Protein AF-W6K4Q7-F1 (afdb_monomer_lite)

InterPro domains:
  IPR003705 Cobalt transport protein CbiN [PF02553] (8-72)
  IPR003705 Cobalt transport protein CbiN [PTHR38662] (1-93)

pLDDT: mean 77.04, std 12.9, range [55.62, 97.56]

Structure (mmCIF, N/CA/C/O backbone):
data_AF-W6K4Q7-F1
#
_entry.id   AF-W6K4Q7-F1
#
loop_
_atom_site.group_PDB
_atom_site.id
_atom_site.type_symbol
_atom_site.label_atom_id
_atom_site.label_alt_id
_atom_site.label_comp_id
_atom_site.label_asym_id
_atom_site.label_entity_id
_atom_site.label_seq_id
_atom_site.pdbx_PDB_ins_code
_atom_site.Cartn_x
_atom_site.Cartn_y
_atom_site.Cartn_z
_atom_site.occupancy
_atom_site.B_iso_or_equiv
_atom_site.auth_seq_id
_atom_site.auth_comp_id
_atom_site.auth_asym_id
_atom_site.auth_atom_id
_atom_site.pdbx_PDB_model_num
ATOM 1 N N . MET A 1 1 ? -5.325 -7.207 26.487 1.00 58.41 1 MET A N 1
ATOM 2 C CA . MET A 1 1 ? -5.804 -7.531 25.120 1.00 58.41 1 MET A CA 1
ATOM 3 C C . MET A 1 1 ? -5.452 -6.455 24.090 1.00 58.41 1 MET A C 1
ATOM 5 O O . MET A 1 1 ? -4.621 -6.735 23.248 1.00 58.41 1 MET A O 1
ATOM 9 N N . ARG A 1 2 ? -5.967 -5.212 24.167 1.00 67.06 2 ARG A N 1
ATOM 10 C CA . ARG A 1 2 ? -5.698 -4.168 23.142 1.00 67.06 2 ARG A CA 1
ATOM 11 C C . ARG A 1 2 ? -4.218 -3.831 22.933 1.00 67.06 2 ARG A C 1
ATOM 13 O O . ARG A 1 2 ? -3.791 -3.746 21.794 1.00 67.06 2 ARG A O 1
ATOM 20 N N . ARG A 1 3 ? -3.448 -3.697 24.020 1.00 78.12 3 ARG A N 1
ATOM 21 C CA . ARG A 1 3 ? -1.999 -3.446 23.952 1.00 78.12 3 ARG A CA 1
ATOM 22 C C . ARG A 1 3 ? -1.259 -4.609 23.281 1.00 78.12 3 ARG A C 1
ATOM 24 O O . ARG A 1 3 ? -0.443 -4.368 22.412 1.00 78.12 3 ARG A O 1
ATOM 31 N N . ALA A 1 4 ? -1.616 -5.852 23.611 1.00 83.75 4 ALA A N 1
ATOM 32 C CA . ALA A 1 4 ? -1.033 -7.045 22.994 1.00 83.75 4 ALA A CA 1
ATOM 33 C C . ALA A 1 4 ? -1.331 -7.130 21.486 1.00 83.75 4 ALA A C 1
ATOM 35 O O . ALA A 1 4 ? -0.431 -7.415 20.711 1.00 83.75 4 ALA A O 1
ATOM 36 N N . THR A 1 5 ? -2.555 -6.808 21.050 1.00 85.25 5 THR A N 1
ATOM 37 C CA . THR A 1 5 ? -2.890 -6.744 19.617 1.00 85.25 5 THR A CA 1
ATOM 38 C C . THR A 1 5 ? -2.115 -5.642 18.894 1.00 85.25 5 THR A C 1
ATOM 40 O O . THR A 1 5 ? -1.637 -5.869 17.791 1.00 85.25 5 THR A O 1
ATOM 43 N N . THR A 1 6 ? -1.959 -4.461 19.502 1.00 87.62 6 THR A N 1
ATOM 44 C CA . THR A 1 6 ? -1.143 -3.381 18.923 1.00 87.62 6 THR A CA 1
ATOM 45 C C . THR A 1 6 ? 0.312 -3.814 18.774 1.00 87.62 6 THR A C 1
ATOM 47 O O . THR A 1 6 ? 0.875 -3.658 17.698 1.00 87.62 6 THR A O 1
ATOM 50 N N . TRP A 1 7 ? 0.895 -4.422 19.810 1.00 94.12 7 TRP A N 1
ATOM 51 C CA . TRP A 1 7 ? 2.250 -4.969 19.744 1.00 94.12 7 TRP A CA 1
ATOM 52 C C . TRP A 1 7 ? 2.387 -6.076 18.697 1.00 94.12 7 TRP A C 1
ATOM 54 O O . TRP A 1 7 ? 3.385 -6.105 17.991 1.00 94.12 7 TRP A O 1
ATOM 64 N N . LEU A 1 8 ? 1.373 -6.930 18.531 1.00 93.69 8 LEU A N 1
ATOM 65 C CA . LEU A 1 8 ? 1.352 -7.958 17.488 1.00 93.69 8 LEU A CA 1
ATOM 66 C C . LEU A 1 8 ? 1.321 -7.346 16.079 1.00 93.69 8 LEU A C 1
ATOM 68 O O . LEU A 1 8 ? 2.079 -7.773 15.219 1.00 93.69 8 LEU A O 1
ATOM 72 N N . ILE A 1 9 ? 0.500 -6.317 15.846 1.00 90.94 9 ILE A N 1
ATOM 73 C CA . ILE A 1 9 ? 0.461 -5.606 14.556 1.00 90.94 9 ILE A CA 1
ATOM 74 C C . ILE A 1 9 ? 1.812 -4.944 14.268 1.00 90.94 9 ILE A C 1
ATOM 76 O O . ILE A 1 9 ? 2.337 -5.080 13.167 1.00 90.94 9 ILE A O 1
ATOM 80 N N . VAL A 1 10 ? 2.400 -4.267 15.259 1.00 93.81 10 VAL A N 1
ATOM 81 C CA . VAL A 1 10 ? 3.724 -3.641 15.127 1.00 93.81 10 VAL A CA 1
ATOM 82 C C . VAL A 1 10 ? 4.793 -4.691 14.820 1.00 93.81 10 VAL A C 1
ATOM 84 O O . VAL A 1 10 ? 5.592 -4.489 13.911 1.00 93.81 10 VAL A O 1
ATOM 87 N N . LEU A 1 11 ? 4.775 -5.833 15.513 1.00 95.81 11 LEU A N 1
ATOM 88 C CA . LEU A 1 11 ? 5.695 -6.942 15.265 1.00 95.81 11 LEU A CA 1
ATOM 89 C C . LEU A 1 11 ? 5.560 -7.480 13.834 1.00 95.81 11 LEU A C 1
ATOM 91 O O . LEU A 1 11 ? 6.571 -7.685 13.173 1.00 95.81 11 LEU A O 1
ATOM 95 N N . VAL A 1 12 ? 4.331 -7.672 13.343 1.00 95.50 12 VAL A N 1
ATOM 96 C CA . VAL A 1 12 ? 4.077 -8.126 11.966 1.00 95.50 12 VAL A CA 1
ATOM 97 C C . VAL A 1 12 ? 4.615 -7.116 10.953 1.00 95.50 12 VAL A C 1
ATOM 99 O O . VAL A 1 12 ? 5.297 -7.515 10.013 1.00 95.50 12 VAL A O 1
ATOM 102 N N . ILE A 1 13 ? 4.379 -5.817 11.157 1.00 94.56 13 ILE A N 1
ATOM 103 C CA . ILE A 1 13 ? 4.910 -4.765 10.276 1.00 94.56 13 ILE A CA 1
ATOM 104 C C . ILE A 1 13 ? 6.443 -4.798 10.263 1.00 94.56 13 ILE A C 1
ATOM 106 O O . ILE A 1 13 ? 7.044 -4.809 9.191 1.00 94.56 13 ILE A O 1
ATOM 110 N N . ILE A 1 14 ? 7.082 -4.871 11.435 1.00 95.81 14 ILE A N 1
ATOM 111 C CA . ILE A 1 14 ? 8.545 -4.954 11.548 1.00 95.81 14 ILE A CA 1
ATOM 112 C C . ILE A 1 14 ? 9.075 -6.222 10.872 1.00 95.81 14 ILE A C 1
ATOM 114 O O . ILE A 1 14 ? 10.069 -6.152 10.158 1.00 95.81 14 ILE A O 1
ATOM 118 N N . ALA A 1 15 ? 8.417 -7.368 11.055 1.00 94.69 15 ALA A N 1
ATOM 119 C CA . ALA A 1 15 ? 8.820 -8.627 10.437 1.00 94.69 15 ALA A CA 1
ATOM 120 C C . ALA A 1 15 ? 8.734 -8.565 8.904 1.00 94.69 15 ALA A C 1
ATOM 122 O O . ALA A 1 15 ? 9.655 -9.013 8.224 1.00 94.69 15 ALA A O 1
ATOM 123 N N . VAL A 1 16 ? 7.671 -7.967 8.357 1.00 93.00 16 VAL A N 1
ATOM 124 C CA . VAL A 1 16 ? 7.505 -7.786 6.906 1.00 93.00 16 VAL A CA 1
ATOM 125 C C . VAL A 1 16 ? 8.563 -6.833 6.347 1.00 93.00 16 VAL A C 1
ATOM 127 O O . VAL A 1 16 ? 9.241 -7.177 5.380 1.00 93.00 16 VAL A O 1
ATOM 130 N N . LEU A 1 17 ? 8.756 -5.664 6.968 1.00 91.69 17 LEU A N 1
ATOM 131 C CA . LEU A 1 17 ? 9.750 -4.679 6.523 1.00 91.69 17 LEU A CA 1
ATOM 132 C C . LEU A 1 17 ? 11.185 -5.204 6.664 1.00 91.69 17 LEU A C 1
ATOM 134 O O . LEU A 1 17 ? 11.997 -5.054 5.754 1.00 91.69 17 LEU A O 1
ATOM 138 N N . GLY A 1 18 ? 11.491 -5.862 7.782 1.00 91.25 18 GLY A N 1
ATOM 139 C CA . GLY A 1 18 ? 12.785 -6.492 8.026 1.00 91.25 18 GLY A CA 1
ATOM 140 C C . GLY A 1 18 ? 13.058 -7.644 7.060 1.00 91.25 18 GLY A C 1
ATOM 141 O O . GLY A 1 18 ? 14.168 -7.758 6.548 1.00 91.25 18 GLY A O 1
ATOM 142 N N . GLY A 1 19 ? 12.041 -8.453 6.748 1.00 88.50 19 GLY A N 1
ATOM 143 C CA . GLY A 1 19 ? 12.119 -9.498 5.729 1.00 88.50 19 GLY A CA 1
ATOM 144 C C . GLY A 1 19 ? 12.413 -8.929 4.341 1.00 88.50 19 GLY A C 1
ATOM 145 O O . GLY A 1 19 ? 13.346 -9.386 3.685 1.00 88.50 19 GLY A O 1
ATOM 146 N N . MET A 1 20 ? 11.690 -7.882 3.928 1.00 84.12 20 MET A N 1
ATOM 147 C CA . MET A 1 20 ? 11.952 -7.158 2.675 1.00 84.12 20 MET A CA 1
ATOM 148 C C . MET A 1 20 ? 13.390 -6.627 2.616 1.00 84.12 20 MET A C 1
ATOM 150 O O . MET A 1 20 ? 14.089 -6.852 1.630 1.00 84.12 20 MET A O 1
ATOM 154 N N . TYR A 1 21 ? 13.862 -5.981 3.687 1.00 84.81 21 TYR A N 1
ATOM 155 C CA . TYR A 1 21 ? 15.226 -5.455 3.769 1.00 84.81 21 TYR A CA 1
ATOM 156 C C . TYR A 1 21 ? 16.289 -6.562 3.701 1.00 84.81 21 TYR A C 1
ATOM 158 O O . TYR A 1 21 ? 17.285 -6.438 2.985 1.00 84.81 21 TYR A O 1
ATOM 166 N N . LEU A 1 22 ? 16.085 -7.672 4.414 1.00 86.50 22 LEU A N 1
ATOM 167 C CA . LEU A 1 22 ? 17.032 -8.786 4.438 1.00 86.50 22 LEU A CA 1
ATOM 168 C C . LEU A 1 22 ? 17.110 -9.506 3.087 1.00 86.50 22 LEU A C 1
ATOM 170 O O . LEU A 1 22 ? 18.192 -9.906 2.665 1.00 86.50 22 LEU A O 1
ATOM 174 N N . VAL A 1 23 ? 15.978 -9.657 2.397 1.00 83.50 23 VAL A N 1
ATOM 175 C CA . VAL A 1 23 ? 15.953 -10.200 1.034 1.00 83.50 23 VAL A CA 1
ATOM 176 C C . VAL A 1 23 ? 16.651 -9.229 0.082 1.00 83.50 23 VAL A C 1
ATOM 178 O O . VAL A 1 23 ? 17.584 -9.633 -0.606 1.00 83.50 23 VAL A O 1
ATOM 181 N N . GLY A 1 24 ? 16.285 -7.944 0.116 1.00 77.69 24 GLY A N 1
ATOM 182 C CA . GLY A 1 24 ? 16.832 -6.924 -0.785 1.00 77.69 24 GLY A CA 1
ATOM 183 C C . GLY A 1 24 ? 18.340 -6.726 -0.636 1.00 77.69 24 GLY A C 1
ATOM 184 O O . GLY A 1 24 ? 19.049 -6.608 -1.633 1.00 77.69 24 GLY A O 1
ATOM 185 N N . SER A 1 25 ? 18.849 -6.772 0.597 1.00 77.06 25 SER A N 1
ATOM 186 C CA . SER A 1 25 ? 20.288 -6.667 0.886 1.00 77.06 25 SER A CA 1
ATOM 187 C C . SER A 1 25 ? 21.104 -7.865 0.396 1.00 77.06 25 SER A C 1
ATOM 189 O O . SER A 1 25 ? 22.289 -7.709 0.110 1.00 77.06 25 SER A O 1
ATOM 191 N N . ARG A 1 26 ? 20.496 -9.050 0.255 1.00 77.31 26 ARG A N 1
ATOM 192 C CA . ARG A 1 26 ? 21.175 -10.256 -0.254 1.00 7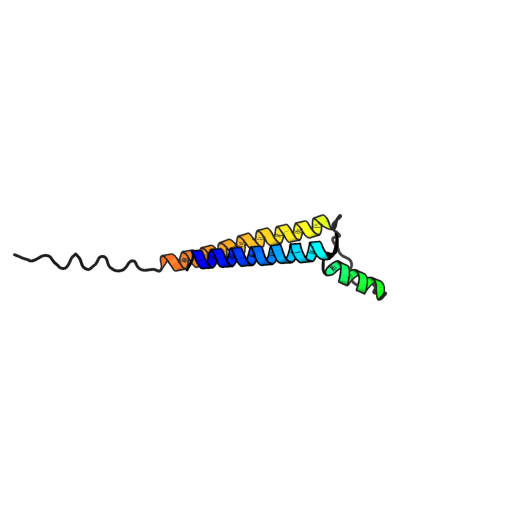7.31 26 ARG A CA 1
ATOM 193 C C . ARG A 1 26 ? 21.168 -10.359 -1.772 1.00 77.31 26 ARG A C 1
ATOM 195 O O . ARG A 1 26 ? 22.048 -10.997 -2.337 1.00 77.31 26 ARG A O 1
ATOM 202 N N . THR A 1 27 ? 20.179 -9.762 -2.426 1.00 70.50 27 THR A N 1
ATOM 203 C CA . THR A 1 27 ? 19.984 -9.890 -3.873 1.00 70.50 27 THR A CA 1
ATOM 204 C C . THR A 1 27 ? 20.643 -8.786 -4.705 1.00 70.50 27 THR A C 1
ATOM 206 O O . THR A 1 27 ? 20.615 -8.874 -5.927 1.00 70.50 27 THR A O 1
ATOM 209 N N . GLY A 1 28 ? 21.253 -7.771 -4.084 1.00 64.25 28 GLY A N 1
ATOM 210 C CA . GLY A 1 28 ? 21.908 -6.659 -4.784 1.00 64.25 28 GLY A CA 1
ATOM 211 C C . GLY A 1 28 ? 20.941 -5.556 -5.255 1.00 64.25 28 GLY A C 1
ATOM 212 O O . GLY A 1 28 ? 19.719 -5.742 -5.239 1.00 64.25 28 GLY A O 1
ATOM 213 N N . PRO A 1 29 ? 21.468 -4.375 -5.634 1.00 58.94 29 PRO A N 1
ATOM 214 C CA . PRO A 1 29 ? 20.651 -3.242 -6.059 1.00 58.94 29 PRO A CA 1
ATOM 215 C C . PRO A 1 29 ? 19.880 -3.573 -7.347 1.00 58.94 29 PRO A C 1
ATOM 217 O O . PRO A 1 29 ? 20.473 -3.976 -8.342 1.00 58.94 29 PRO A O 1
ATOM 220 N N . GLY A 1 30 ? 18.555 -3.390 -7.325 1.00 58.75 30 GLY A N 1
ATOM 221 C CA . GLY A 1 30 ? 17.674 -3.558 -8.493 1.00 58.75 30 GLY A CA 1
ATOM 222 C C . GLY A 1 30 ? 16.892 -4.876 -8.568 1.00 58.75 30 GLY A C 1
ATOM 223 O O . GLY A 1 30 ? 15.991 -4.993 -9.396 1.00 58.75 30 GLY A O 1
ATOM 224 N N . THR A 1 31 ? 17.156 -5.841 -7.682 1.00 56.81 31 THR A N 1
ATOM 225 C CA . THR A 1 31 ? 16.505 -7.169 -7.736 1.00 56.81 31 THR A CA 1
ATOM 226 C C . THR A 1 31 ? 15.058 -7.177 -7.232 1.00 56.81 31 THR A C 1
ATOM 228 O O . THR A 1 31 ? 14.306 -8.111 -7.493 1.00 56.81 31 THR A O 1
ATOM 231 N N . PHE A 1 32 ? 14.619 -6.095 -6.586 1.00 62.78 32 PHE A N 1
ATOM 232 C CA . PHE A 1 32 ? 13.198 -5.804 -6.377 1.00 62.78 32 PHE A CA 1
ATOM 233 C C . PHE A 1 32 ? 12.604 -5.121 -7.610 1.00 62.78 32 PHE A C 1
ATOM 235 O O . PHE A 1 32 ? 12.144 -3.982 -7.564 1.00 62.78 32 PHE 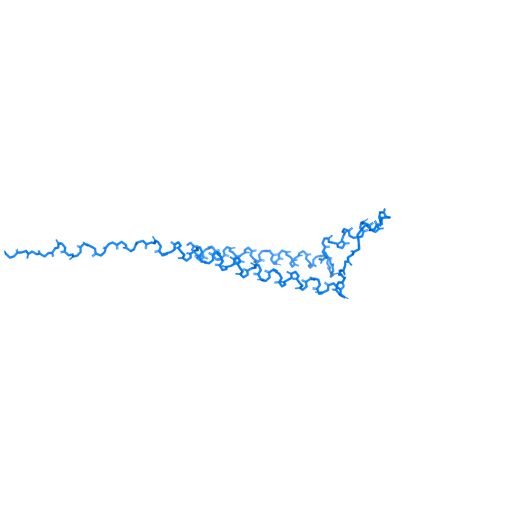A O 1
ATOM 242 N N . THR A 1 33 ? 12.658 -5.813 -8.740 1.00 64.31 33 THR A N 1
ATOM 243 C CA . THR A 1 33 ? 11.960 -5.396 -9.954 1.00 64.31 33 THR A CA 1
ATOM 244 C C . THR A 1 33 ? 10.529 -5.936 -9.904 1.00 64.31 33 THR A C 1
ATOM 246 O O . THR A 1 33 ? 10.289 -7.038 -9.407 1.00 64.31 33 THR A O 1
ATOM 249 N N . GLY A 1 34 ? 9.554 -5.143 -10.353 1.00 65.38 34 GLY A N 1
ATOM 250 C CA . GLY A 1 34 ? 8.147 -5.546 -10.334 1.00 65.38 34 GLY A CA 1
ATOM 251 C C . GLY A 1 34 ? 7.905 -6.824 -11.144 1.00 65.38 34 GLY A C 1
ATOM 252 O O . GLY A 1 34 ? 8.609 -7.108 -12.109 1.00 65.38 34 GLY A O 1
ATOM 253 N N . THR A 1 35 ? 6.875 -7.591 -10.793 1.00 70.25 35 THR A N 1
ATOM 254 C CA . THR A 1 35 ? 6.479 -8.796 -11.547 1.00 70.25 35 THR A CA 1
ATOM 255 C C . THR A 1 35 ? 6.248 -8.515 -13.037 1.00 70.25 35 THR A C 1
ATOM 257 O O . THR A 1 35 ? 6.498 -9.383 -13.873 1.00 70.25 35 THR A O 1
ATOM 260 N N . ASP A 1 36 ? 5.849 -7.288 -13.376 1.00 70.25 36 ASP A N 1
ATOM 261 C CA . ASP A 1 36 ? 5.663 -6.831 -14.752 1.00 70.25 36 ASP A CA 1
ATOM 262 C C . ASP A 1 36 ? 6.956 -6.857 -15.588 1.00 70.25 36 ASP A C 1
ATOM 264 O O . ASP A 1 36 ? 6.932 -7.296 -16.735 1.00 70.25 36 ASP A O 1
ATOM 268 N N . SER A 1 37 ? 8.119 -6.502 -15.026 1.00 67.88 37 SER A N 1
ATOM 269 C CA . SER A 1 37 ? 9.375 -6.514 -15.797 1.00 67.88 37 SER A CA 1
ATOM 270 C C . SER A 1 37 ? 9.810 -7.933 -16.181 1.00 67.88 37 SER A C 1
ATOM 272 O O . SER A 1 37 ? 10.375 -8.158 -17.256 1.00 67.88 37 SER A O 1
ATOM 274 N N . VAL A 1 38 ? 9.510 -8.914 -15.325 1.00 73.62 38 VAL A N 1
ATOM 275 C CA . VAL A 1 38 ? 9.753 -10.338 -15.605 1.00 73.62 38 VAL A CA 1
ATOM 276 C C . VAL A 1 38 ? 8.776 -10.849 -16.667 1.00 73.62 38 VAL A C 1
ATOM 278 O O . VAL A 1 38 ? 9.184 -11.518 -17.614 1.00 73.62 38 VAL A O 1
ATOM 281 N N . ALA A 1 39 ? 7.496 -10.487 -16.563 1.00 71.88 39 ALA A N 1
ATOM 282 C CA . ALA A 1 39 ? 6.499 -10.845 -17.569 1.00 71.88 39 ALA A CA 1
ATOM 283 C C . ALA A 1 39 ? 6.828 -10.239 -18.944 1.00 71.88 39 ALA A C 1
ATOM 285 O O . ALA A 1 39 ? 6.755 -10.925 -19.964 1.00 71.88 39 ALA A O 1
ATOM 286 N N . ARG A 1 40 ? 7.261 -8.977 -18.979 1.00 71.25 40 ARG A N 1
ATOM 287 C CA . ARG A 1 40 ? 7.628 -8.271 -20.209 1.00 71.25 40 ARG A CA 1
ATOM 288 C C . ARG A 1 40 ? 8.788 -8.929 -20.948 1.00 71.25 40 ARG A C 1
ATOM 290 O O . ARG A 1 40 ? 8.686 -9.146 -22.152 1.00 71.25 40 ARG A O 1
ATOM 297 N N . SER A 1 41 ? 9.860 -9.270 -20.234 1.00 71.56 41 SER A N 1
ATOM 298 C CA . SER A 1 41 ? 11.034 -9.931 -20.827 1.00 71.56 41 SER A CA 1
ATOM 299 C C . SER A 1 41 ? 10.699 -11.320 -21.383 1.00 71.56 41 SER A C 1
ATOM 301 O O . SER A 1 41 ? 11.137 -11.668 -22.481 1.00 71.56 41 SER A O 1
ATOM 303 N N . ALA A 1 42 ? 9.846 -12.082 -20.691 1.00 75.62 42 ALA A N 1
ATOM 304 C CA . ALA A 1 42 ? 9.339 -13.356 -21.198 1.00 75.62 42 ALA A CA 1
ATOM 305 C C . ALA A 1 42 ? 8.520 -13.171 -22.491 1.00 75.62 42 ALA A C 1
ATOM 307 O O . ALA A 1 42 ? 8.727 -13.894 -23.467 1.00 75.62 42 ALA A O 1
ATOM 308 N N . ILE A 1 43 ? 7.643 -12.165 -22.535 1.00 75.69 43 ILE A N 1
ATOM 309 C CA . ILE A 1 43 ? 6.792 -11.883 -23.699 1.00 75.69 43 ILE A CA 1
ATOM 310 C C . ILE A 1 43 ? 7.620 -11.391 -24.899 1.00 75.69 43 ILE A C 1
ATOM 312 O O . ILE A 1 43 ? 7.399 -11.874 -26.012 1.00 75.69 43 ILE A O 1
ATOM 316 N N . GLU A 1 44 ? 8.607 -10.511 -24.699 1.00 73.81 44 GLU A N 1
ATOM 317 C CA . GLU A 1 44 ? 9.500 -10.037 -25.774 1.00 73.81 44 GLU A CA 1
ATOM 318 C C . GLU A 1 44 ? 10.301 -11.185 -26.411 1.00 73.81 44 GLU A C 1
ATOM 320 O O . GLU A 1 44 ? 10.441 -11.228 -27.634 1.00 73.81 44 GLU A O 1
ATOM 325 N N . SER A 1 45 ? 10.746 -12.168 -25.617 1.00 75.25 45 SER A N 1
ATOM 326 C CA . SER A 1 45 ? 11.479 -13.339 -26.131 1.00 75.25 45 SER A CA 1
ATOM 327 C C . SER A 1 45 ? 10.619 -14.322 -26.941 1.00 75.25 45 SER A C 1
ATOM 329 O O . SER A 1 45 ? 11.148 -15.105 -27.727 1.00 75.25 45 SER A O 1
ATOM 331 N N . SER A 1 46 ? 9.292 -14.266 -26.790 1.00 76.94 46 SER A N 1
ATOM 332 C CA . SER A 1 46 ? 8.346 -15.181 -27.449 1.00 76.94 46 SER A CA 1
ATOM 333 C C . SER A 1 46 ? 7.920 -14.744 -28.859 1.00 76.94 46 SER A C 1
ATOM 335 O O . SER A 1 46 ? 7.132 -15.430 -29.508 1.00 76.94 46 SER A O 1
ATOM 337 N N . GLY A 1 47 ? 8.417 -13.598 -29.348 1.00 75.06 47 GLY A N 1
ATOM 338 C CA . GLY A 1 47 ? 8.044 -13.048 -30.659 1.00 75.06 47 GLY A CA 1
ATOM 339 C C . GLY A 1 47 ? 6.606 -12.511 -30.724 1.00 75.06 47 GLY A C 1
ATOM 340 O O . GLY A 1 47 ? 6.057 -12.321 -31.811 1.00 75.06 47 GLY A O 1
ATOM 341 N N . TYR A 1 48 ? 5.984 -12.277 -29.567 1.00 74.06 48 TYR A N 1
ATOM 342 C CA . TYR A 1 48 ? 4.600 -11.837 -29.447 1.00 74.06 48 TYR A CA 1
ATOM 343 C C . TYR A 1 48 ? 4.378 -10.436 -30.028 1.00 74.06 48 TYR A C 1
ATOM 345 O O . TYR A 1 48 ? 5.096 -9.487 -29.706 1.00 74.06 48 TYR A O 1
ATOM 353 N N . ARG A 1 49 ? 3.333 -10.282 -30.849 1.00 68.81 49 ARG A N 1
ATOM 354 C CA . ARG A 1 49 ? 2.867 -8.970 -31.310 1.00 68.81 49 ARG A CA 1
ATOM 355 C C . ARG A 1 49 ? 1.730 -8.474 -30.410 1.00 68.81 49 ARG A C 1
ATOM 357 O O . ARG A 1 49 ? 0.707 -9.154 -30.330 1.00 68.81 49 ARG A O 1
ATOM 364 N N . PRO A 1 50 ? 1.869 -7.298 -29.767 1.00 74.25 50 PRO A N 1
ATOM 365 C CA . PRO A 1 50 ? 0.804 -6.721 -28.954 1.00 74.25 50 PRO A CA 1
ATOM 366 C C . PRO A 1 50 ? -0.467 -6.510 -29.785 1.00 74.25 50 PRO A C 1
ATOM 368 O O . PRO A 1 50 ? -0.429 -5.860 -30.828 1.00 74.25 50 PRO A O 1
ATOM 371 N N . TRP A 1 51 ? -1.593 -7.045 -29.318 1.00 77.06 51 TRP A N 1
ATOM 372 C CA . TRP A 1 51 ? -2.916 -6.881 -29.942 1.00 77.06 51 TRP A CA 1
ATOM 373 C C . TRP A 1 51 ? -3.663 -5.639 -29.434 1.00 77.06 51 TRP A C 1
ATOM 375 O O . TRP A 1 51 ? -4.677 -5.252 -30.006 1.00 77.06 51 TRP A O 1
ATOM 385 N N . ALA A 1 52 ? -3.149 -4.997 -28.382 1.00 73.62 52 ALA A N 1
ATOM 386 C CA . ALA A 1 52 ? -3.633 -3.734 -27.844 1.00 73.62 52 ALA A CA 1
ATOM 387 C C . ALA A 1 52 ? -2.445 -2.799 -27.584 1.00 73.62 52 ALA A C 1
ATOM 389 O O . ALA A 1 52 ? -1.387 -3.235 -27.126 1.00 73.62 52 ALA A O 1
ATOM 390 N N . HIS A 1 53 ? -2.619 -1.511 -27.879 1.00 67.38 53 HIS A N 1
ATOM 391 C CA . HIS A 1 53 ? -1.650 -0.476 -27.532 1.00 67.38 53 HIS A CA 1
ATOM 392 C C . HIS A 1 53 ? -2.151 0.287 -26.306 1.00 67.38 53 HIS A C 1
ATOM 394 O O . HIS A 1 53 ? -3.348 0.543 -26.172 1.00 67.38 53 HIS A O 1
ATOM 400 N N . SER A 1 54 ? -1.240 0.651 -25.403 1.00 71.56 54 SER A N 1
ATOM 401 C CA . SER A 1 54 ? -1.607 1.470 -24.251 1.00 71.56 54 SER A CA 1
ATOM 402 C C . SER A 1 54 ? -1.974 2.872 -24.735 1.00 71.56 54 SER A C 1
ATOM 404 O O . SER A 1 54 ? -1.129 3.567 -25.299 1.00 71.56 54 SER A O 1
ATOM 406 N N . VAL A 1 55 ? -3.227 3.278 -24.519 1.00 72.00 55 VAL A N 1
ATOM 407 C CA . VAL A 1 55 ? -3.746 4.611 -24.893 1.00 72.00 55 VAL A CA 1
ATOM 408 C C . VAL A 1 55 ? -3.064 5.714 -24.069 1.00 72.00 55 VAL A C 1
ATOM 410 O O . VAL A 1 55 ? -2.948 6.855 -24.503 1.00 72.00 55 VAL A O 1
ATOM 413 N N . PHE A 1 56 ? -2.548 5.347 -22.893 1.00 64.38 56 PHE A N 1
ATOM 414 C CA . PHE A 1 56 ? -1.716 6.181 -22.040 1.00 64.38 56 PHE A CA 1
ATOM 415 C C . PHE A 1 56 ? -0.412 5.439 -21.733 1.00 64.38 56 PHE A C 1
ATOM 417 O O . PHE A 1 56 ? -0.425 4.322 -21.208 1.00 64.38 56 PHE A O 1
ATOM 424 N N . LYS A 1 57 ? 0.721 6.052 -22.081 1.00 64.69 57 LYS A N 1
ATOM 425 C CA . LYS A 1 57 ? 2.056 5.616 -21.665 1.00 64.69 57 LYS A CA 1
ATOM 426 C C . LYS A 1 57 ? 2.592 6.685 -20.710 1.00 64.69 57 LYS A C 1
ATOM 428 O O . LYS A 1 57 ? 2.818 7.805 -21.172 1.00 64.69 57 LYS A O 1
ATOM 433 N N . PRO A 1 58 ? 2.763 6.399 -19.409 1.00 60.62 58 PRO A N 1
ATOM 434 C CA . PRO A 1 58 ? 3.395 7.356 -18.512 1.00 60.62 58 PRO A CA 1
ATOM 435 C C . PRO A 1 58 ? 4.823 7.647 -18.997 1.00 60.62 58 PRO A C 1
ATOM 437 O O . PRO A 1 58 ? 5.529 6.752 -19.460 1.00 60.62 58 PRO A O 1
ATOM 440 N N . ALA A 1 59 ? 5.240 8.913 -18.916 1.00 66.44 59 ALA A N 1
ATOM 441 C CA . ALA A 1 59 ? 6.540 9.371 -19.416 1.00 66.44 59 ALA A CA 1
ATOM 442 C C . ALA A 1 59 ? 7.741 8.776 -18.6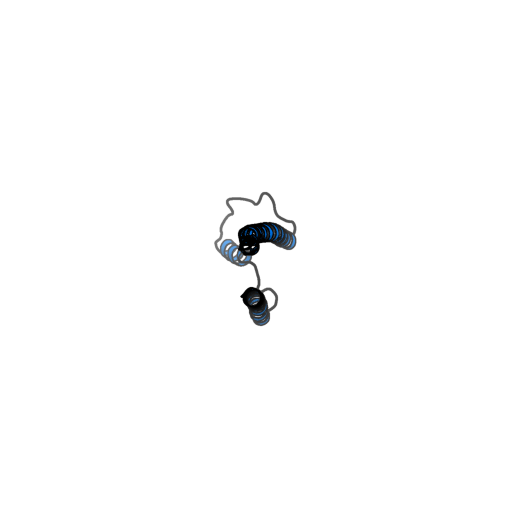48 1.00 66.44 59 ALA A C 1
ATOM 444 O O . ALA A 1 59 ? 8.861 8.820 -19.149 1.00 66.44 59 ALA A O 1
ATOM 445 N N . SER A 1 60 ? 7.511 8.214 -17.452 1.00 69.00 60 SER A N 1
ATOM 446 C CA . SER A 1 60 ? 8.511 7.511 -16.640 1.00 69.00 60 SER A CA 1
ATOM 447 C C . SER A 1 60 ? 7.862 6.388 -15.802 1.00 69.00 60 SER A C 1
ATOM 449 O O . SER A 1 60 ? 6.747 6.591 -15.303 1.00 69.00 60 SER A O 1
ATOM 451 N N . PRO A 1 61 ? 8.560 5.252 -15.578 1.00 66.69 61 PRO A N 1
ATOM 452 C CA . PRO A 1 61 ? 8.176 4.204 -14.617 1.00 66.69 61 PRO A CA 1
ATOM 453 C C . PRO A 1 61 ? 7.922 4.713 -13.186 1.00 66.69 61 PRO A C 1
ATOM 455 O O . PRO A 1 61 ? 7.142 4.127 -12.429 1.00 66.69 61 PRO A O 1
ATOM 458 N N . ASP A 1 62 ? 8.547 5.830 -12.809 1.00 75.75 62 ASP A N 1
ATOM 459 C CA . ASP A 1 62 ? 8.405 6.414 -11.470 1.00 75.75 62 ASP A CA 1
ATOM 460 C C . ASP A 1 62 ? 6.996 6.969 -11.238 1.00 75.75 62 ASP A C 1
ATOM 462 O O . ASP A 1 62 ? 6.446 6.886 -10.139 1.00 75.75 62 ASP A O 1
ATOM 466 N N . ILE A 1 63 ? 6.383 7.510 -12.293 1.00 81.00 63 ILE A N 1
ATOM 467 C CA . ILE A 1 63 ? 5.043 8.101 -12.232 1.00 81.00 63 ILE A CA 1
ATOM 468 C C . ILE A 1 63 ? 3.991 6.999 -12.087 1.00 81.00 63 ILE A C 1
ATOM 470 O O . ILE A 1 63 ? 3.033 7.157 -11.333 1.00 81.00 63 ILE A O 1
ATOM 474 N N . GLU A 1 64 ? 4.184 5.869 -12.772 1.00 79.06 64 GLU A N 1
ATOM 475 C CA . GLU A 1 64 ? 3.317 4.694 -12.655 1.00 79.06 64 GLU A CA 1
ATOM 476 C C . GLU A 1 64 ? 3.310 4.164 -11.216 1.00 79.06 64 GLU A C 1
ATOM 478 O O . GLU A 1 64 ? 2.256 4.047 -10.588 1.00 79.06 64 GLU A O 1
ATOM 483 N N . SER A 1 65 ? 4.503 3.965 -10.655 1.00 80.94 65 SER A N 1
ATOM 484 C CA . SER A 1 65 ? 4.696 3.540 -9.265 1.00 80.94 65 SER A CA 1
ATOM 485 C C . SER A 1 65 ? 4.099 4.545 -8.266 1.00 80.94 65 SER A C 1
ATOM 487 O O . SER A 1 65 ? 3.468 4.158 -7.280 1.00 80.94 65 SER A O 1
ATOM 489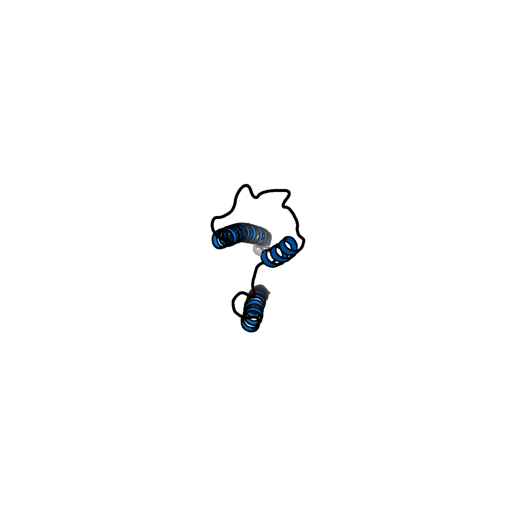 N N . GLY A 1 66 ? 4.247 5.845 -8.540 1.00 86.19 66 GLY A N 1
ATOM 490 C CA . GLY A 1 66 ? 3.667 6.924 -7.740 1.00 86.19 66 GLY A CA 1
ATOM 491 C C . GLY A 1 66 ? 2.136 6.928 -7.743 1.00 86.19 66 GLY A C 1
ATOM 492 O O . GLY A 1 66 ? 1.522 7.162 -6.699 1.00 86.19 66 GLY A O 1
ATOM 493 N N . LEU A 1 67 ? 1.503 6.611 -8.876 1.00 87.19 67 LEU A N 1
ATOM 494 C CA . LEU A 1 67 ? 0.045 6.517 -8.971 1.00 87.19 67 LEU A CA 1
ATOM 495 C C . LEU A 1 67 ? -0.496 5.338 -8.150 1.00 87.19 67 LEU A C 1
ATOM 497 O O . LEU A 1 67 ? -1.473 5.506 -7.416 1.00 87.19 67 LEU A O 1
ATOM 501 N N . PHE A 1 68 ? 0.174 4.183 -8.195 1.00 85.62 68 PHE A N 1
ATOM 502 C CA . PHE A 1 68 ? -0.158 3.042 -7.334 1.00 85.62 68 PHE A CA 1
ATOM 503 C C . PHE A 1 68 ? 0.021 3.370 -5.847 1.00 85.62 68 PHE A C 1
ATOM 505 O O . PHE A 1 68 ? -0.840 3.030 -5.033 1.00 85.62 68 PHE A O 1
ATOM 512 N N . ALA A 1 69 ? 1.091 4.081 -5.480 1.00 90.62 69 ALA A N 1
ATOM 513 C CA . ALA A 1 69 ? 1.303 4.526 -4.103 1.00 90.62 69 ALA A CA 1
ATOM 514 C C . ALA A 1 69 ? 0.195 5.487 -3.631 1.00 90.62 69 ALA A C 1
ATOM 516 O O . ALA A 1 69 ? -0.311 5.352 -2.514 1.00 90.62 69 ALA A O 1
ATOM 517 N N . ALA A 1 70 ? -0.239 6.416 -4.488 1.00 93.31 70 ALA A N 1
ATOM 518 C CA . ALA A 1 70 ? -1.344 7.326 -4.190 1.00 93.31 70 ALA A CA 1
ATOM 519 C C . ALA A 1 70 ? -2.678 6.578 -4.016 1.00 93.31 70 ALA A C 1
ATOM 521 O O . ALA A 1 70 ? -3.420 6.841 -3.068 1.00 93.31 70 ALA A O 1
ATOM 522 N N . GLN A 1 71 ? -2.968 5.603 -4.882 1.00 94.19 71 GLN A N 1
ATOM 523 C CA . GLN A 1 71 ? -4.150 4.745 -4.754 1.00 94.19 71 GLN A CA 1
ATOM 524 C C . GLN A 1 71 ? -4.122 3.929 -3.457 1.00 94.19 71 GLN A C 1
ATOM 526 O O . GLN A 1 71 ? -5.131 3.856 -2.753 1.00 94.19 71 GLN A O 1
ATOM 531 N N . ALA A 1 72 ? -2.964 3.369 -3.105 1.00 93.50 72 ALA A N 1
ATOM 532 C CA . ALA A 1 72 ? -2.781 2.628 -1.863 1.00 93.50 72 ALA A CA 1
ATOM 533 C C . ALA A 1 72 ? -2.993 3.518 -0.627 1.00 93.50 72 ALA A C 1
ATOM 535 O O . ALA A 1 72 ? -3.644 3.091 0.328 1.00 93.50 72 ALA A O 1
ATOM 536 N N . LEU A 1 73 ? -2.513 4.766 -0.657 1.00 95.50 73 LEU A N 1
ATOM 537 C CA . LEU A 1 73 ? -2.735 5.743 0.412 1.00 95.50 73 LEU A CA 1
ATOM 538 C C . LEU A 1 73 ? -4.229 6.025 0.609 1.00 95.50 73 LEU A C 1
ATOM 540 O O . LEU A 1 73 ? -4.738 5.924 1.727 1.00 95.50 73 LEU A O 1
ATOM 544 N N . VAL A 1 74 ? -4.940 6.345 -0.475 1.00 97.56 74 VAL A N 1
ATOM 545 C CA . VAL A 1 74 ? -6.380 6.641 -0.426 1.00 97.56 74 VAL A CA 1
ATOM 546 C C . VAL A 1 74 ? -7.168 5.418 0.050 1.00 97.56 74 VAL A C 1
ATOM 548 O O . VAL A 1 74 ? -7.987 5.533 0.964 1.00 97.56 74 VAL A O 1
ATOM 551 N N . GLY A 1 75 ? -6.882 4.233 -0.497 1.00 95.69 75 GLY A N 1
ATOM 552 C CA . GLY A 1 75 ? -7.510 2.981 -0.071 1.00 95.69 75 GLY A CA 1
ATOM 553 C C . GLY A 1 75 ? -7.253 2.663 1.405 1.00 95.69 75 GLY A C 1
ATOM 554 O O . GLY A 1 75 ? -8.176 2.283 2.127 1.00 95.69 75 GLY A O 1
ATOM 555 N N . GLY A 1 76 ? -6.027 2.893 1.881 1.00 95.81 76 GLY A N 1
ATOM 556 C CA . GLY A 1 76 ? -5.645 2.717 3.281 1.00 95.81 76 GLY A CA 1
ATOM 557 C C . GLY A 1 76 ? -6.395 3.652 4.232 1.00 95.81 76 GLY A C 1
ATOM 558 O O . GLY A 1 76 ? -6.858 3.207 5.284 1.00 95.81 76 GLY A O 1
ATOM 559 N N . LEU A 1 77 ? -6.581 4.922 3.856 1.00 95.94 77 LEU A N 1
ATOM 560 C CA . LEU A 1 77 ? -7.362 5.885 4.641 1.00 95.94 77 LEU A CA 1
ATOM 561 C C . LEU A 1 77 ? -8.837 5.481 4.738 1.00 95.94 77 LEU A C 1
ATOM 563 O O . LEU A 1 77 ? -9.396 5.465 5.839 1.00 95.94 77 LEU A O 1
ATOM 567 N N . ILE A 1 78 ? -9.453 5.109 3.610 1.00 97.31 78 ILE A N 1
ATOM 568 C CA . ILE A 1 78 ? -10.856 4.669 3.566 1.00 97.31 78 ILE A CA 1
ATOM 569 C C . ILE A 1 78 ? -11.046 3.416 4.427 1.00 97.31 78 ILE A C 1
ATOM 571 O O . ILE A 1 78 ? -11.931 3.382 5.288 1.00 97.31 78 ILE A O 1
ATOM 575 N N . LEU A 1 79 ? -10.191 2.404 4.247 1.00 94.62 79 LEU A N 1
ATOM 576 C CA . LEU A 1 79 ? -10.254 1.163 5.017 1.00 94.62 79 LEU A CA 1
ATOM 577 C C . LEU A 1 79 ? -10.032 1.417 6.514 1.00 94.62 79 LEU A C 1
ATOM 579 O O . LEU A 1 79 ? -10.767 0.889 7.351 1.00 94.62 79 LEU A O 1
ATOM 583 N N . GLY A 1 80 ? -9.057 2.260 6.860 1.00 92.62 80 GLY A N 1
ATOM 584 C CA . GLY A 1 80 ? -8.777 2.651 8.240 1.00 92.62 80 GLY A CA 1
ATOM 585 C C . GLY A 1 80 ? -9.974 3.330 8.909 1.00 92.62 80 GLY A C 1
ATOM 586 O O . GLY A 1 80 ? -10.337 2.975 10.035 1.00 92.62 80 GLY A O 1
ATOM 587 N N . TYR A 1 81 ? -10.635 4.252 8.205 1.00 94.06 81 TYR A N 1
ATOM 588 C CA . TYR A 1 81 ? -11.849 4.911 8.687 1.00 94.06 81 TYR A CA 1
ATOM 589 C C . TYR A 1 81 ? -13.020 3.931 8.852 1.00 94.06 81 TYR A C 1
ATOM 591 O O . TYR A 1 81 ? -13.688 3.934 9.891 1.00 94.06 81 TYR A O 1
ATOM 599 N N . ALA A 1 82 ? -13.245 3.043 7.879 1.00 93.38 82 ALA A N 1
ATOM 600 C CA . ALA A 1 82 ? -14.296 2.027 7.946 1.00 93.38 82 ALA A CA 1
ATOM 601 C C . ALA A 1 82 ? -14.104 1.094 9.156 1.00 93.38 82 ALA A C 1
ATOM 603 O O . ALA A 1 82 ? -15.005 0.935 9.979 1.00 93.38 82 ALA A O 1
ATOM 604 N N . VAL A 1 83 ? -12.899 0.551 9.346 1.00 92.19 83 VAL A N 1
ATOM 605 C CA . VAL A 1 83 ? -12.587 -0.300 10.507 1.00 92.19 83 VAL A CA 1
ATOM 606 C C . VAL A 1 83 ? -12.710 0.480 11.824 1.00 92.19 83 VAL A C 1
ATOM 608 O O . VAL A 1 83 ? -13.216 -0.045 12.824 1.00 92.19 83 VAL A O 1
ATOM 611 N N . GLY A 1 84 ? -12.277 1.744 11.840 1.00 88.06 84 GLY A N 1
ATOM 612 C CA . GLY A 1 84 ? -12.393 2.631 12.997 1.00 88.06 84 GLY A CA 1
ATOM 613 C C . GLY A 1 84 ? -13.843 2.895 13.410 1.00 88.06 84 GLY A C 1
ATOM 614 O O . GLY A 1 84 ? -14.183 2.753 14.589 1.00 88.06 84 GLY A O 1
ATOM 615 N N . SER A 1 85 ? -14.705 3.223 12.446 1.00 88.94 85 SER A N 1
ATOM 616 C CA . SER A 1 85 ? -16.127 3.511 12.670 1.00 88.94 85 SER A CA 1
ATOM 617 C C . SER A 1 85 ? -16.900 2.285 13.169 1.00 88.94 85 SER A C 1
ATOM 619 O O . SER A 1 85 ? -17.609 2.384 14.175 1.00 88.94 85 SER A O 1
ATOM 621 N N . LEU A 1 86 ? -16.672 1.104 12.581 1.00 86.62 86 LEU A N 1
ATOM 622 C CA . LEU A 1 86 ? -17.257 -0.164 13.045 1.00 86.62 86 LEU A CA 1
ATOM 623 C C . LEU A 1 86 ? -16.883 -0.460 14.506 1.00 86.62 86 LEU A C 1
ATOM 625 O O . LEU A 1 86 ? -17.725 -0.821 15.333 1.00 86.62 86 LEU A O 1
ATOM 629 N N . ARG A 1 87 ? -15.614 -0.240 14.868 1.00 82.38 87 ARG A N 1
ATOM 630 C CA . ARG A 1 87 ? -15.121 -0.456 16.237 1.00 82.38 87 ARG A CA 1
ATOM 631 C C . ARG A 1 87 ? -15.649 0.581 17.233 1.00 82.38 87 ARG A C 1
ATOM 633 O O . ARG A 1 87 ? -15.778 0.262 18.419 1.00 82.38 87 ARG A O 1
ATOM 640 N N . ALA A 1 88 ? -15.927 1.805 16.786 1.00 79.88 88 ALA A N 1
ATOM 641 C CA . ALA A 1 88 ? -16.533 2.853 17.604 1.00 79.88 88 ALA A CA 1
ATOM 642 C C . ALA A 1 88 ? -18.021 2.574 17.880 1.00 79.88 88 ALA A C 1
ATOM 644 O O . ALA A 1 88 ? -18.452 2.696 19.029 1.00 79.88 88 ALA A O 1
ATOM 645 N N . GLY A 1 89 ? -18.774 2.118 16.873 1.00 77.31 89 GLY A N 1
ATOM 646 C CA . GLY A 1 89 ? -20.173 1.701 17.023 1.00 77.31 89 GLY A CA 1
ATOM 647 C C . GLY A 1 89 ? -20.338 0.561 18.034 1.00 77.31 89 GLY A C 1
ATOM 648 O O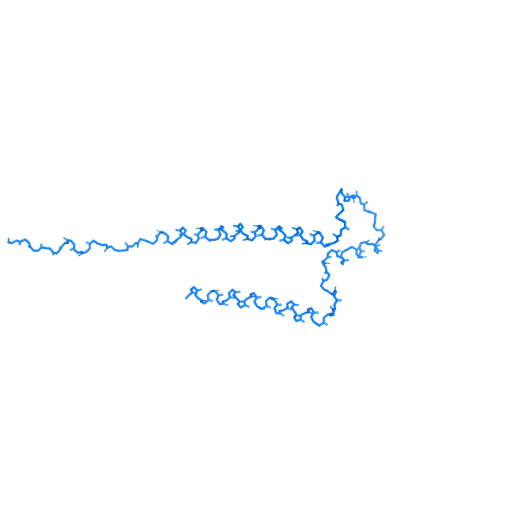 . GLY A 1 89 ? -21.144 0.663 18.957 1.00 77.31 89 GLY A O 1
ATOM 649 N N . ALA A 1 90 ? -19.477 -0.460 17.960 1.00 72.19 90 ALA A N 1
ATOM 650 C CA . ALA A 1 90 ? -19.486 -1.588 18.899 1.00 72.19 90 ALA A CA 1
ATOM 651 C C . ALA A 1 90 ? -19.186 -1.195 20.363 1.00 72.19 90 ALA A C 1
ATOM 653 O O . ALA A 1 90 ? -19.600 -1.880 21.296 1.00 72.19 90 ALA A O 1
ATOM 654 N N . ARG A 1 91 ? -18.462 -0.090 20.600 1.00 68.00 91 ARG A N 1
ATOM 655 C CA . ARG A 1 91 ? -18.195 0.405 21.965 1.00 68.00 91 ARG A CA 1
ATOM 656 C C . ARG A 1 91 ? -19.376 1.155 22.577 1.00 68.00 91 ARG A C 1
ATOM 658 O O . ARG A 1 91 ? -19.499 1.129 23.797 1.00 68.00 91 ARG A O 1
ATOM 665 N N . ARG A 1 92 ? -20.210 1.810 21.762 1.00 66.75 92 ARG A N 1
ATOM 666 C CA . ARG A 1 92 ? -21.383 2.573 22.227 1.00 66.75 92 ARG A CA 1
ATOM 667 C C . ARG A 1 92 ? -22.526 1.673 22.706 1.00 66.75 92 ARG A C 1
ATOM 669 O O . ARG A 1 92 ? -23.366 2.131 23.462 1.00 66.75 92 ARG A O 1
ATOM 676 N N . GLN A 1 93 ? -22.524 0.399 22.317 1.00 60.84 93 GLN A N 1
ATOM 677 C CA . GLN A 1 93 ? -23.544 -0.581 22.702 1.00 60.84 93 GLN A CA 1
ATOM 678 C C . GLN A 1 93 ? -23.251 -1.311 24.020 1.00 60.84 93 GLN A C 1
ATOM 680 O O . GLN A 1 93 ? -23.994 -2.220 24.366 1.00 60.84 93 GLN A O 1
ATOM 685 N N . ARG A 1 94 ? -22.192 -0.962 24.771 1.00 55.62 94 ARG A N 1
ATOM 686 C CA . ARG A 1 94 ? -22.054 -1.456 26.150 1.00 55.62 94 ARG A CA 1
ATOM 687 C C . ARG A 1 94 ? -23.042 -0.685 27.026 1.00 55.62 94 ARG A C 1
ATOM 689 O O . ARG A 1 94 ? -22.785 0.495 27.262 1.00 55.62 94 ARG A O 1
ATOM 696 N N . PRO A 1 95 ? -24.130 -1.305 27.515 1.00 57.56 95 PRO A N 1
ATOM 697 C CA . PRO A 1 95 ? -25.000 -0.645 28.469 1.00 57.56 95 PRO A CA 1
ATOM 698 C C . PRO A 1 95 ? -24.183 -0.458 29.746 1.00 57.56 95 PRO A C 1
ATOM 700 O O . PRO A 1 95 ? -23.616 -1.420 30.271 1.00 57.56 95 PRO A O 1
ATOM 703 N N . SER A 1 96 ? -24.076 0.774 30.231 1.00 60.41 96 SER A N 1
ATOM 704 C CA . SER A 1 96 ? -23.645 1.019 31.603 1.00 60.41 96 SER A CA 1
ATOM 705 C C . SER A 1 96 ? -24.673 0.345 32.516 1.00 60.41 96 SER A C 1
ATOM 707 O O . SER A 1 96 ? -25.820 0.779 32.578 1.00 60.41 96 SER A O 1
ATOM 709 N N . GLY A 1 97 ? -24.290 -0.777 33.132 1.00 56.38 97 GLY A N 1
ATOM 710 C CA . GLY A 1 97 ? -25.108 -1.499 34.111 1.00 56.38 97 GLY A CA 1
ATOM 711 C C . GLY A 1 97 ? -25.445 -0.634 35.335 1.00 56.38 97 GLY A C 1
ATOM 712 O O . GLY A 1 97 ? -24.811 0.398 35.552 1.00 56.38 97 GLY A O 1
ATOM 713 N N . PRO A 1 98 ? -26.465 -1.030 36.108 1.00 55.62 98 PRO A N 1
ATOM 714 C CA . PRO A 1 98 ? -27.610 -0.181 36.414 1.00 55.62 98 PRO A CA 1
ATOM 715 C C . PRO A 1 98 ? -27.363 0.777 37.580 1.00 55.62 98 PRO A C 1
ATOM 717 O O . PRO A 1 98 ? -27.014 0.361 38.679 1.00 55.62 98 PRO A O 1
ATOM 720 N N . ALA A 1 99 ? -27.701 2.048 37.369 1.00 59.59 99 ALA A N 1
ATOM 721 C CA . ALA A 1 99 ? -27.869 3.056 38.418 1.00 59.59 99 ALA A CA 1
ATOM 722 C C . ALA A 1 99 ? -29.162 2.857 39.253 1.00 59.59 99 ALA A C 1
ATOM 724 O O . ALA A 1 99 ? -29.646 3.797 39.864 1.00 59.59 99 ALA A O 1
ATOM 725 N N . VAL A 1 100 ? -29.750 1.653 39.261 1.00 58.75 100 VAL A N 1
ATOM 726 C CA . VAL A 1 100 ? -31.138 1.409 39.718 1.00 58.75 100 VAL A CA 1
ATOM 727 C C . VAL A 1 100 ? -31.208 0.710 41.088 1.00 58.75 100 VAL A C 1
ATOM 729 O O . VAL A 1 100 ? -32.288 0.398 41.565 1.00 58.75 100 VAL A O 1
ATOM 732 N N . LEU A 1 101 ? -30.083 0.459 41.769 1.00 55.94 101 LEU A N 1
ATOM 733 C CA . LEU A 1 101 ? -30.098 -0.227 43.076 1.00 55.94 101 LEU A CA 1
ATOM 734 C C . LEU A 1 101 ? -30.026 0.705 44.297 1.00 55.94 101 LEU A C 1
ATOM 736 O O . LEU A 1 101 ? -30.114 0.215 45.419 1.00 55.94 101 LEU A O 1
ATOM 740 N N . SER A 1 102 ? -29.880 2.022 44.115 1.00 57.72 102 SER A N 1
ATOM 741 C CA . SER A 1 102 ? -29.775 2.976 45.234 1.00 57.72 102 SER A CA 1
ATOM 742 C C . SER A 1 102 ? -31.074 3.707 45.582 1.00 57.72 102 SER A C 1
ATOM 744 O O . SER A 1 102 ? -31.088 4.422 46.574 1.00 57.72 102 SER A O 1
ATOM 746 N N . GLU A 1 103 ? -32.151 3.544 44.808 1.00 59.53 103 GLU A N 1
ATOM 747 C CA . GLU A 1 103 ? -33.413 4.278 45.033 1.00 59.53 103 GLU A CA 1
ATOM 748 C C . GLU A 1 103 ? -34.468 3.462 45.807 1.00 59.53 103 GLU A C 1
ATOM 750 O O . GLU A 1 103 ? -35.477 3.995 46.248 1.00 59.53 103 GLU A O 1
ATOM 755 N N . SER A 1 104 ? -34.234 2.164 46.023 1.00 59.88 104 SER A N 1
ATOM 756 C CA . SER A 1 104 ? -35.177 1.248 46.688 1.00 59.88 104 SER A CA 1
ATOM 757 C C . SER A 1 104 ? -34.842 0.943 48.158 1.00 59.88 104 SER A C 1
ATOM 759 O O . SER A 1 104 ? -35.375 -0.012 48.719 1.00 59.88 104 SER A O 1
ATOM 761 N N . ILE A 1 105 ? -33.961 1.728 48.790 1.00 61.97 105 ILE A N 1
ATOM 762 C CA . ILE A 1 105 ? -33.619 1.609 50.218 1.00 61.97 105 ILE A CA 1
ATOM 763 C C . ILE A 1 105 ? -33.801 2.981 50.880 1.00 61.97 105 ILE A C 1
ATOM 765 O O . ILE A 1 105 ? -32.835 3.631 51.261 1.00 61.97 105 ILE A O 1
ATOM 769 N N . GLU A 1 106 ? -35.045 3.434 51.014 1.00 73.06 106 GLU A N 1
ATOM 770 C CA . GLU A 1 106 ? -35.381 4.490 51.972 1.00 73.06 106 GLU A CA 1
ATOM 771 C C . GLU A 1 106 ? -36.491 3.964 52.895 1.00 73.06 106 GLU A C 1
ATOM 773 O O . GLU A 1 106 ? -37.549 3.556 52.404 1.00 73.06 106 GLU A O 1
ATOM 778 N N . PRO A 1 107 ? -36.248 3.860 54.216 1.00 68.94 107 PRO A N 1
ATOM 779 C CA . PRO A 1 107 ? -37.237 3.349 55.151 1.00 68.94 107 PRO A CA 1
ATOM 780 C C . PRO A 1 107 ? -38.314 4.415 55.378 1.00 68.94 107 PRO A C 1
ATOM 782 O O . PRO A 1 107 ? -38.015 5.539 55.775 1.00 68.94 107 PRO A O 1
ATOM 785 N N . GLN A 1 108 ? -39.569 4.058 55.111 1.00 57.94 108 GLN A N 1
ATOM 786 C CA . GLN A 1 108 ? -40.727 4.877 55.474 1.00 57.94 108 GLN A CA 1
ATOM 787 C C . GLN A 1 108 ? -40.931 4.839 57.006 1.00 57.94 108 GLN A C 1
ATOM 789 O O . GLN A 1 108 ? -40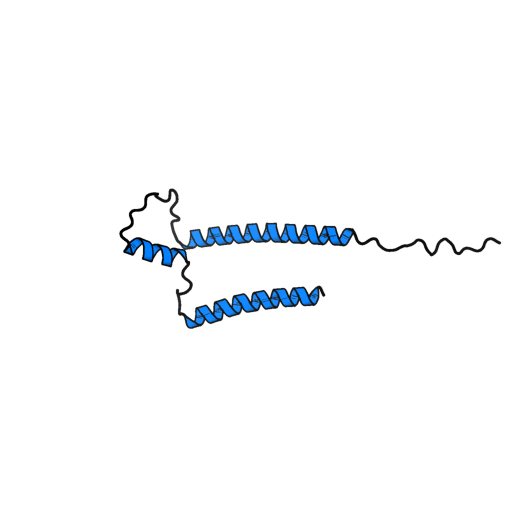.728 3.769 57.588 1.00 57.94 108 GLN A O 1
ATOM 794 N N . PRO A 1 109 ? -41.273 5.981 57.640 1.00 69.62 109 PRO A N 1
ATOM 795 C CA . PRO A 1 109 ? -41.304 6.161 59.098 1.00 69.62 109 PRO A CA 1
ATOM 796 C C . PRO A 1 109 ? -42.400 5.368 59.819 1.00 69.62 109 PRO A C 1
ATOM 798 O O . PRO A 1 109 ? -43.471 5.129 59.215 1.00 69.62 109 PRO A O 1
#

Sequence (109 aa):
MRRATTWLIVLVIIAVLGGMYLVGSRTGPGTFTGTDSVARSAIESSGYRPWAHSVFKPASPDIESGLFAAQALVGGLILGYAVGSLRAGARRQRPSGPAVLSESIEPQP

Foldseek 3Di:
DVVVVVVVVVVVVCCVVVVVVVVDVVPDPPPPDDPVVVVVVVCVVVVDDDPDDDPDDPPDPVVVVVVVVVVVVVVCVVVVVVVVVVVVVVVVPPPPPDPPPPPPDDDDD

Organism: NCBI:txid1193182

Secondary structure (DSSP, 8-state):
-HHHHHHHHHHHHHHHHHHHHHHHHHH-TT----HHHHHHHHHHHTTPPPSS--S---SSHHHHHHHHHHHHHHHHHHHHHHHHHHHHHHHHT-----TTSSSS-----

Radius of gyration: 27.69 Å; chains: 1; bounding box: 63×25×90 Å